Protein AF-A0A4V3WDD5-F1 (afdb_monomer_lite)

Sequence (142 aa):
MHPPQPAPMPMGQQPAPQPTSSQLWSEAQASVQSSVQGGLNQIASADTSTKKLIAGLLAIFLGSLGIHKFYLGMTKPGIVMLAVTLGGYLMFTLLWWLGIGFLFLFLPFAAGLLGLIEGILYLTKSDAEFDAKYVRGKQEWL

Foldseek 3Di:
DDDDDDDDDPDPDDPPDDDDPVVVVVVVVVVVVVVVVVVVVVVVLVVLLVLLLVLLVCLLPVVQQLVSLVSLVNVVLNVVSNCCSVVLVVVLVVCVVVVNSVVSPVVSVVSNVQSNVVSVVSNPDRSVCCCVCCNVVVPSGD

pLDDT: mean 85.45, std 8.74, range [55.97, 96.19]

Structure (mmCIF, N/CA/C/O backbone):
data_AF-A0A4V3WDD5-F1
#
_entry.id   AF-A0A4V3WDD5-F1
#
loop_
_atom_site.group_PDB
_atom_site.id
_atom_site.type_symbol
_atom_site.label_atom_id
_atom_site.label_alt_id
_atom_site.label_comp_id
_atom_site.label_asym_id
_atom_site.label_entity_id
_atom_site.label_seq_id
_atom_site.pdbx_PDB_ins_code
_atom_site.Cartn_x
_atom_site.Cartn_y
_atom_site.Cartn_z
_atom_site.occupancy
_atom_site.B_iso_or_equiv
_atom_site.auth_seq_id
_atom_site.auth_comp_id
_atom_site.auth_asym_id
_atom_site.auth_atom_id
_atom_site.pdbx_PDB_model_num
ATOM 1 N N . MET A 1 1 ? -57.990 43.175 58.456 1.00 58.16 1 MET A N 1
ATOM 2 C CA . MET A 1 1 ? -56.728 42.458 58.735 1.00 58.16 1 MET A CA 1
ATOM 3 C C . MET A 1 1 ? -56.806 41.137 57.983 1.00 58.16 1 MET A C 1
ATOM 5 O O . MET A 1 1 ? -57.618 40.304 58.356 1.00 58.16 1 MET A O 1
ATOM 9 N N . HIS A 1 2 ? -56.109 41.011 56.850 1.00 66.00 2 HIS A N 1
ATOM 10 C CA . HIS A 1 2 ? -56.116 39.781 56.045 1.00 66.00 2 HIS A CA 1
ATOM 11 C C . HIS A 1 2 ? -55.151 38.757 56.665 1.00 66.00 2 HIS A C 1
ATOM 13 O O . HIS A 1 2 ? -54.049 39.158 57.046 1.00 66.00 2 HIS A O 1
ATOM 19 N N . PRO A 1 3 ? -55.529 37.472 56.787 1.00 70.44 3 PRO A N 1
ATOM 20 C CA . PRO A 1 3 ? -54.613 36.446 57.267 1.00 70.44 3 PRO A CA 1
ATOM 21 C C . PRO A 1 3 ? -53.493 36.198 56.236 1.00 70.44 3 PRO A C 1
ATOM 23 O O . PRO A 1 3 ? -53.757 36.244 55.031 1.00 70.44 3 PRO A O 1
ATOM 26 N N . PRO A 1 4 ? -52.248 35.949 56.679 1.00 69.31 4 PRO A N 1
ATOM 27 C CA . PRO A 1 4 ? -51.132 35.655 55.786 1.00 69.31 4 PRO A CA 1
ATOM 28 C C . PRO A 1 4 ? -51.360 34.327 55.048 1.00 69.31 4 PRO A C 1
ATOM 30 O O . PRO A 1 4 ? -51.755 33.329 55.652 1.00 69.31 4 PRO A O 1
ATOM 33 N N . GLN A 1 5 ? -51.114 34.319 53.734 1.00 72.88 5 GLN A N 1
ATOM 34 C CA . GLN A 1 5 ? -51.154 33.105 52.916 1.00 72.88 5 GLN A CA 1
ATOM 35 C C . GLN A 1 5 ? -50.079 32.105 53.388 1.00 72.88 5 GLN A C 1
ATOM 37 O O . GLN A 1 5 ? -48.934 32.513 53.602 1.00 72.88 5 GLN A O 1
ATOM 42 N N . PRO A 1 6 ? -50.407 30.805 53.532 1.00 71.12 6 PRO A N 1
ATOM 43 C CA . PRO A 1 6 ? -49.417 29.787 53.859 1.00 71.12 6 PRO A CA 1
ATOM 44 C C . PRO A 1 6 ? -48.404 29.631 52.717 1.00 71.12 6 PRO A C 1
ATOM 46 O O . PRO A 1 6 ? -48.781 29.587 51.546 1.00 71.12 6 PRO A O 1
ATOM 49 N N . ALA A 1 7 ? -47.119 29.536 53.062 1.00 75.00 7 ALA A N 1
ATOM 50 C CA . ALA A 1 7 ? -46.046 29.322 52.097 1.00 75.00 7 ALA A CA 1
ATOM 51 C C . ALA A 1 7 ? -46.208 27.969 51.363 1.00 75.00 7 ALA A C 1
ATOM 53 O O . ALA A 1 7 ? -46.590 26.980 51.998 1.00 75.00 7 ALA A O 1
ATOM 54 N N . PRO A 1 8 ? -45.892 27.885 50.055 1.00 68.31 8 PRO A N 1
ATOM 55 C CA . PRO A 1 8 ? -45.884 26.615 49.341 1.00 68.31 8 PRO A CA 1
ATOM 56 C C . PRO A 1 8 ? -44.811 25.697 49.937 1.00 68.31 8 PRO A C 1
ATOM 58 O O . PRO A 1 8 ? -43.633 26.054 49.987 1.00 68.31 8 PRO A O 1
ATOM 61 N N . MET A 1 9 ? -45.220 24.519 50.411 1.00 70.69 9 MET A N 1
ATOM 62 C CA . MET A 1 9 ? -44.289 23.528 50.950 1.00 70.69 9 MET A CA 1
ATOM 63 C C . MET A 1 9 ? -43.398 22.972 49.826 1.00 70.69 9 MET A C 1
ATOM 65 O O . MET A 1 9 ? -43.902 22.723 48.727 1.00 70.69 9 MET A O 1
ATOM 69 N N . PRO A 1 10 ? -42.095 22.745 50.071 1.00 68.50 10 PRO A N 1
ATOM 70 C CA . PRO A 1 10 ? -41.220 22.120 49.090 1.00 68.50 10 PRO A CA 1
ATOM 71 C C . PRO A 1 10 ? -41.707 20.692 48.823 1.00 68.50 10 PRO A C 1
ATOM 73 O O . PRO A 1 10 ? -41.699 19.841 49.712 1.00 68.50 10 PRO A O 1
ATOM 76 N N . MET A 1 11 ? -42.160 20.442 47.594 1.00 67.81 11 MET A N 1
ATOM 77 C CA . MET A 1 11 ? -42.490 19.102 47.109 1.00 67.81 11 MET A CA 1
ATOM 78 C C . MET A 1 11 ? -41.242 18.224 47.246 1.00 67.81 11 MET A C 1
ATOM 80 O O . MET A 1 11 ? -40.236 18.465 46.578 1.00 67.81 11 MET A O 1
ATOM 84 N N . GLY A 1 12 ? -41.290 17.235 48.140 1.00 67.50 12 GLY A N 1
ATOM 85 C CA . GLY A 1 12 ? -40.225 16.247 48.279 1.00 67.50 12 GLY A CA 1
ATOM 86 C C . GLY A 1 12 ? -39.983 15.555 46.939 1.00 67.50 12 GLY A C 1
ATOM 87 O O . GLY A 1 12 ? -40.934 15.164 46.264 1.00 67.50 12 GLY A O 1
ATOM 88 N N . GLN A 1 13 ? -38.719 15.435 46.532 1.00 62.34 13 GLN A N 1
ATOM 89 C CA . GLN A 1 13 ? -38.345 14.697 45.327 1.00 62.34 13 GLN A CA 1
ATOM 90 C C . GLN A 1 13 ? -38.838 13.254 45.458 1.00 62.34 13 GLN A C 1
ATOM 92 O O . GLN A 1 13 ? -38.356 12.487 46.291 1.00 62.34 13 GLN A O 1
ATOM 97 N N . GLN A 1 14 ? -39.838 12.904 44.656 1.00 55.97 14 GLN A N 1
ATOM 98 C CA . GLN A 1 14 ? -40.386 11.559 44.597 1.00 55.97 14 GLN A CA 1
ATOM 99 C C . GLN A 1 14 ? -39.293 10.618 44.053 1.00 55.97 14 GLN A C 1
ATOM 101 O O . GLN A 1 14 ? -38.715 10.932 43.008 1.00 55.97 14 GLN A O 1
ATOM 106 N N . PRO A 1 15 ? -38.963 9.499 44.728 1.00 63.81 15 PRO A N 1
ATOM 107 C CA . PRO A 1 15 ? -37.957 8.566 44.231 1.00 63.81 15 PRO A CA 1
ATOM 108 C C . PRO A 1 15 ? -38.381 8.049 42.856 1.00 63.81 15 PRO A C 1
ATOM 110 O O . PRO A 1 15 ? -39.534 7.650 42.677 1.00 63.81 15 PRO A O 1
ATOM 113 N N . ALA A 1 16 ? -37.472 8.080 41.881 1.00 71.00 16 ALA A N 1
ATOM 114 C CA . ALA A 1 16 ? -37.766 7.594 40.540 1.00 71.00 16 ALA A CA 1
ATOM 115 C C . ALA A 1 16 ? -38.245 6.125 40.594 1.00 71.00 16 ALA A C 1
ATOM 117 O O . ALA A 1 16 ? -37.671 5.330 41.347 1.00 71.00 16 ALA A O 1
ATOM 118 N N . PRO A 1 17 ? -39.290 5.746 39.832 1.00 73.31 17 PRO A N 1
ATOM 119 C CA . PRO A 1 17 ? -39.767 4.368 39.791 1.00 73.31 17 PRO A CA 1
ATOM 120 C C . PRO A 1 17 ? -38.644 3.432 39.326 1.00 73.31 17 PRO A C 1
ATOM 122 O O . PRO A 1 17 ? -37.941 3.729 38.360 1.00 73.31 17 PRO A O 1
ATOM 125 N N . GLN A 1 18 ? -38.461 2.311 40.030 1.00 74.31 18 GLN A N 1
ATOM 126 C CA . GLN A 1 18 ? -37.401 1.358 39.705 1.00 74.31 18 GLN A CA 1
ATOM 127 C C . GLN A 1 18 ? -37.675 0.661 38.361 1.00 74.31 18 GLN A C 1
ATOM 129 O O . GLN A 1 18 ? -38.828 0.316 38.081 1.00 74.31 18 GLN A O 1
ATOM 134 N N . PRO A 1 19 ? -36.638 0.441 37.531 1.00 77.38 19 PRO A N 1
ATOM 135 C CA . PRO A 1 19 ? -36.788 -0.212 36.236 1.00 77.38 19 PRO A CA 1
ATOM 136 C C . PRO A 1 19 ? -37.283 -1.650 36.405 1.00 77.38 19 PRO A C 1
ATOM 138 O O . PRO A 1 19 ? -36.883 -2.373 37.318 1.00 77.38 19 PRO A O 1
ATOM 141 N N . THR A 1 20 ? -38.165 -2.076 35.505 1.00 87.38 20 THR A N 1
ATOM 142 C CA . THR A 1 20 ? -38.670 -3.454 35.491 1.00 87.38 20 THR A CA 1
ATOM 143 C C . THR A 1 20 ? -37.582 -4.426 35.029 1.00 87.38 20 THR A C 1
ATOM 145 O O . THR A 1 20 ? -36.660 -4.050 34.302 1.00 87.38 20 THR A O 1
ATOM 148 N N . SER A 1 21 ? -37.710 -5.710 35.378 1.00 83.50 21 SER A N 1
ATOM 149 C CA . SER A 1 21 ? -36.770 -6.753 34.938 1.00 83.50 21 SER A CA 1
ATOM 150 C C . SER A 1 21 ? -36.586 -6.777 33.415 1.00 83.50 21 SER A C 1
ATOM 152 O O . SER A 1 21 ? -35.468 -6.923 32.936 1.00 83.50 21 SER A O 1
ATOM 154 N N . SER A 1 22 ? -37.657 -6.560 32.646 1.00 84.94 22 SER A N 1
ATOM 155 C CA . SER A 1 22 ? -37.605 -6.498 31.177 1.00 84.94 22 SER A CA 1
ATOM 156 C C . SER A 1 22 ? -36.703 -5.377 30.638 1.00 84.94 22 SER A C 1
ATOM 158 O O . SER A 1 22 ? -35.986 -5.572 29.656 1.00 84.94 22 SER A O 1
ATOM 160 N N . GLN A 1 23 ? -36.686 -4.222 31.307 1.00 86.31 23 GLN A N 1
ATOM 161 C CA . GLN A 1 23 ? -35.853 -3.078 30.933 1.00 86.31 23 GLN A CA 1
ATOM 162 C C . GLN A 1 23 ? -34.387 -3.338 31.284 1.00 86.31 23 GLN A C 1
ATOM 164 O O . GLN A 1 23 ? -33.522 -3.137 30.435 1.00 86.31 23 GLN A O 1
ATOM 169 N N . LEU A 1 24 ? -34.129 -3.919 32.463 1.00 86.69 24 LEU A N 1
ATOM 170 C CA . LEU A 1 24 ? -32.785 -4.330 32.883 1.00 86.69 24 LEU A CA 1
ATOM 171 C C . LEU A 1 24 ? -32.150 -5.319 31.895 1.00 86.69 24 LEU A C 1
ATOM 173 O O . LEU A 1 24 ? -30.988 -5.165 31.525 1.00 86.69 24 LEU A O 1
ATOM 177 N N . TRP A 1 25 ? -32.914 -6.310 31.420 1.00 85.19 25 TRP A N 1
ATOM 178 C CA . TRP A 1 25 ? -32.423 -7.262 30.418 1.00 85.19 25 TRP A CA 1
ATOM 179 C C . TRP A 1 25 ? -32.148 -6.605 29.060 1.00 85.19 25 TRP A C 1
ATOM 181 O O . TRP A 1 25 ? -31.184 -6.975 28.390 1.00 85.19 25 TRP A O 1
ATOM 191 N N . SER A 1 26 ? -32.949 -5.613 28.669 1.00 88.44 26 SER A N 1
ATOM 192 C CA . SER A 1 26 ? -32.779 -4.888 27.403 1.00 88.44 26 SER A CA 1
ATOM 193 C C . SER A 1 26 ? -31.527 -3.999 27.415 1.00 88.44 26 SER A C 1
ATOM 195 O O . SER A 1 26 ? -30.742 -4.019 26.467 1.00 88.44 26 SER A O 1
ATOM 197 N N . GLU A 1 27 ? -31.280 -3.271 28.507 1.00 87.69 27 GLU A N 1
ATOM 198 C CA . GLU A 1 27 ? -30.056 -2.474 28.690 1.00 87.69 27 GLU A CA 1
ATOM 199 C C . GLU A 1 27 ? -28.803 -3.350 28.819 1.00 87.69 27 GLU A C 1
ATOM 201 O O . GLU A 1 27 ? -27.752 -3.028 28.253 1.00 87.69 27 GLU A O 1
ATOM 206 N N . ALA A 1 28 ? -28.908 -4.496 29.500 1.00 88.75 28 ALA A N 1
ATOM 207 C CA . ALA A 1 28 ? -27.820 -5.465 29.572 1.00 88.75 28 ALA A CA 1
ATOM 208 C C . ALA A 1 28 ? -27.434 -5.974 28.170 1.00 88.75 28 ALA A C 1
ATOM 210 O O . ALA A 1 28 ? -26.255 -5.981 27.822 1.00 88.75 28 ALA A O 1
ATOM 211 N N . GLN A 1 29 ? -28.406 -6.321 27.322 1.00 88.38 29 GLN A N 1
ATOM 212 C CA . GLN A 1 29 ? -28.135 -6.743 25.942 1.00 88.38 29 GLN A CA 1
ATOM 213 C C . GLN A 1 29 ? -27.529 -5.613 25.095 1.00 88.38 29 GLN A C 1
ATOM 215 O O . GLN A 1 29 ? -26.542 -5.833 24.391 1.00 88.38 29 GLN A O 1
ATOM 220 N N . ALA A 1 30 ? -28.062 -4.392 25.201 1.00 89.62 30 ALA A N 1
ATOM 221 C CA . ALA A 1 30 ? -27.562 -3.238 24.455 1.00 89.62 30 ALA A CA 1
ATOM 222 C C . ALA A 1 30 ? -26.112 -2.869 24.827 1.00 89.62 30 ALA A C 1
ATOM 224 O O . ALA A 1 30 ? -25.292 -2.575 23.950 1.00 89.62 30 ALA A O 1
ATOM 225 N N . SER A 1 31 ? -25.766 -2.921 26.117 1.00 89.31 31 SER A N 1
ATOM 226 C CA . SER A 1 31 ? -24.405 -2.636 26.596 1.00 89.31 31 SER A CA 1
ATOM 227 C C . SER A 1 31 ? -23.391 -3.699 26.148 1.00 89.31 31 SER A C 1
ATOM 229 O O . SER A 1 31 ? -22.282 -3.365 25.714 1.00 89.31 31 SER A O 1
ATOM 231 N N . VAL A 1 32 ? -23.784 -4.977 26.143 1.00 89.56 32 VAL A N 1
ATOM 232 C CA . VAL A 1 32 ? -22.961 -6.071 25.606 1.00 89.56 32 VAL A CA 1
ATOM 233 C C . VAL A 1 32 ? -22.740 -5.895 24.105 1.00 89.56 32 VAL A C 1
ATOM 235 O O . VAL A 1 32 ? -21.605 -5.941 23.639 1.00 89.56 32 VAL A O 1
ATOM 238 N N . GLN A 1 33 ? -23.790 -5.615 23.336 1.00 87.88 33 GLN A N 1
ATOM 239 C CA . GLN A 1 33 ? -23.659 -5.444 21.890 1.00 87.88 33 GLN A CA 1
ATOM 240 C C . GLN A 1 33 ? -22.760 -4.254 21.522 1.00 87.88 33 GLN A C 1
ATOM 242 O O . GLN A 1 33 ? -21.947 -4.352 20.604 1.00 87.88 33 GLN A O 1
ATOM 247 N N . SER A 1 34 ? -22.837 -3.163 22.287 1.00 87.12 34 SER A N 1
ATOM 248 C CA . SER A 1 34 ? -21.991 -1.979 22.100 1.00 87.12 34 SER A CA 1
ATOM 249 C C . SER A 1 34 ? -20.512 -2.264 22.384 1.00 87.12 34 SER A C 1
ATOM 251 O O . SER A 1 34 ? -19.643 -1.839 21.623 1.00 87.12 34 SER A O 1
ATOM 253 N N . SER A 1 35 ? -20.212 -3.015 23.450 1.00 88.44 35 SER A N 1
ATOM 254 C CA . SER A 1 35 ? -18.832 -3.379 23.809 1.00 88.44 35 SER A CA 1
ATOM 255 C C . SER A 1 35 ? -18.213 -4.377 22.826 1.00 88.44 35 SER A C 1
ATOM 257 O O . SER A 1 35 ? -17.059 -4.206 22.431 1.00 88.44 35 SER A O 1
ATOM 259 N N . VAL A 1 36 ? -18.989 -5.354 22.344 1.00 90.50 36 VAL A N 1
ATOM 260 C CA . VAL A 1 36 ? -18.554 -6.285 21.290 1.00 90.50 36 VAL A CA 1
ATOM 261 C C . VAL A 1 36 ? -18.289 -5.543 19.981 1.00 90.50 36 VAL A C 1
ATOM 263 O O . VAL A 1 36 ? -17.220 -5.701 19.393 1.00 90.50 36 VAL A O 1
ATOM 266 N N . GLN A 1 37 ? -19.220 -4.692 19.539 1.00 88.50 37 GLN A N 1
ATOM 267 C CA . GLN A 1 37 ? -19.052 -3.916 18.309 1.00 88.50 37 GLN A CA 1
ATOM 268 C C . GLN A 1 37 ? -17.845 -2.971 18.396 1.00 88.50 37 GLN A C 1
ATOM 270 O O . GLN A 1 37 ? -17.084 -2.8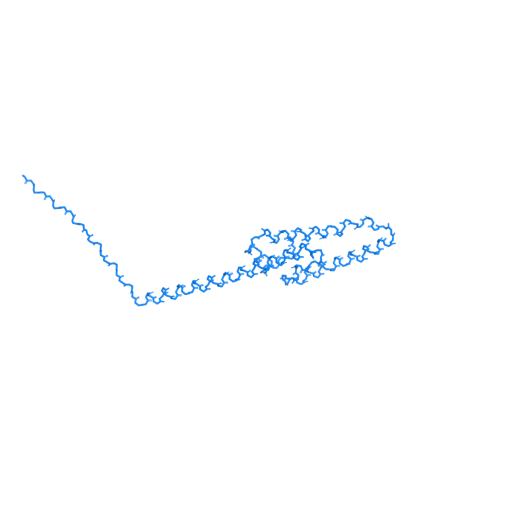52 17.436 1.00 88.50 37 GLN A O 1
ATOM 275 N N . GLY A 1 38 ? -17.639 -2.329 19.551 1.00 89.00 38 GLY A N 1
ATOM 276 C CA . GLY A 1 38 ? -16.468 -1.494 19.813 1.00 89.00 38 GLY A CA 1
ATOM 277 C C . GLY A 1 38 ? -15.158 -2.280 19.726 1.00 89.00 38 GLY A C 1
ATOM 278 O O . GLY A 1 38 ? -14.222 -1.832 19.063 1.00 89.00 38 GLY A O 1
ATOM 279 N N . GLY A 1 39 ? -15.113 -3.479 20.315 1.00 89.50 39 GLY A N 1
ATOM 280 C CA . GLY A 1 39 ? -13.960 -4.377 20.227 1.00 89.50 39 GLY A CA 1
ATOM 281 C C . GLY A 1 39 ? -13.648 -4.800 18.789 1.00 89.50 39 GLY A C 1
ATOM 282 O O . GLY A 1 39 ? -12.507 -4.685 18.345 1.00 89.50 39 GLY A O 1
ATOM 283 N N . LEU A 1 40 ? -14.663 -5.209 18.020 1.00 88.56 40 LEU A N 1
ATOM 284 C CA . LEU A 1 40 ? -14.497 -5.585 16.610 1.00 88.56 40 LEU A CA 1
ATOM 285 C C . LEU A 1 40 ? -14.013 -4.412 15.749 1.00 88.56 40 LEU A C 1
ATOM 287 O O . LEU A 1 40 ? -13.108 -4.585 14.933 1.00 88.56 40 LEU A O 1
ATOM 291 N N . ASN A 1 41 ? -14.563 -3.213 15.957 1.00 87.88 41 ASN A N 1
ATOM 292 C CA . ASN A 1 41 ? -14.117 -2.015 15.248 1.00 87.88 41 ASN A CA 1
ATOM 293 C C . ASN A 1 41 ? -12.661 -1.665 15.579 1.00 87.88 41 ASN A C 1
ATOM 295 O O . ASN A 1 41 ? -11.926 -1.235 14.692 1.00 87.88 41 ASN A O 1
ATOM 299 N N . GLN A 1 42 ? -12.223 -1.862 16.824 1.00 85.75 42 GLN A N 1
ATOM 300 C CA . GLN A 1 42 ? -10.843 -1.602 17.232 1.00 85.75 42 GLN A CA 1
ATOM 301 C C . GLN A 1 42 ? -9.865 -2.590 16.581 1.00 85.75 42 GLN A C 1
ATOM 303 O O . GLN A 1 42 ? -8.819 -2.172 16.089 1.00 85.75 42 GLN A O 1
ATOM 308 N N . ILE A 1 43 ? -10.238 -3.872 16.492 1.00 88.19 43 ILE A N 1
ATOM 309 C CA . ILE A 1 43 ? -9.452 -4.901 15.793 1.00 88.19 43 ILE A CA 1
ATOM 310 C C . ILE A 1 43 ? -9.374 -4.593 14.292 1.00 88.19 43 ILE A C 1
ATOM 312 O O . ILE A 1 43 ? -8.288 -4.605 13.717 1.00 88.19 43 ILE A O 1
ATOM 316 N N . ALA A 1 44 ? -10.504 -4.267 13.658 1.00 86.62 44 ALA A N 1
ATOM 317 C CA . ALA A 1 44 ? -10.547 -3.926 12.236 1.00 86.62 44 ALA A CA 1
ATOM 318 C C . ALA A 1 44 ? -9.737 -2.657 11.916 1.00 86.62 44 ALA A C 1
ATOM 320 O O . ALA A 1 44 ? -9.045 -2.593 10.897 1.00 86.62 44 ALA A O 1
ATOM 321 N N . SER A 1 45 ? -9.785 -1.662 12.807 1.00 86.31 45 SER A N 1
ATOM 322 C CA . SER A 1 45 ? -8.982 -0.442 12.686 1.00 86.31 45 SER A CA 1
ATOM 323 C C . SER A 1 45 ? -7.494 -0.758 12.803 1.00 86.31 45 SER A C 1
ATOM 325 O O . SER A 1 45 ? -6.732 -0.344 11.940 1.00 86.31 45 SER A O 1
ATOM 327 N N . ALA A 1 46 ? -7.087 -1.555 13.798 1.00 89.81 46 ALA A N 1
ATOM 328 C CA . ALA A 1 46 ? -5.694 -1.958 13.976 1.00 89.81 46 ALA A CA 1
ATOM 329 C C . ALA A 1 46 ? -5.150 -2.735 12.764 1.00 89.81 46 ALA A C 1
ATOM 331 O O . ALA A 1 46 ? -4.067 -2.422 12.273 1.00 89.81 46 ALA A O 1
ATOM 332 N N . ASP A 1 47 ? -5.918 -3.690 12.231 1.00 91.69 47 ASP A N 1
ATOM 333 C CA . ASP A 1 47 ? -5.536 -4.455 11.036 1.00 91.69 47 ASP A CA 1
ATOM 334 C C . ASP A 1 47 ? -5.374 -3.539 9.807 1.00 91.69 47 ASP A C 1
ATOM 336 O O . ASP A 1 47 ? -4.426 -3.662 9.028 1.00 91.69 47 ASP A O 1
ATOM 340 N N . THR A 1 48 ? -6.250 -2.540 9.674 1.00 92.19 48 THR A N 1
ATOM 341 C CA . THR A 1 48 ? -6.145 -1.507 8.636 1.00 92.19 48 THR A CA 1
ATOM 342 C C . THR A 1 48 ? -4.883 -0.664 8.799 1.00 92.19 48 THR A C 1
ATOM 344 O O . THR A 1 48 ? -4.146 -0.485 7.828 1.00 92.19 48 THR A O 1
ATOM 347 N N . SER A 1 49 ? -4.598 -0.170 10.008 1.00 92.62 49 SER A N 1
ATOM 348 C CA . SER A 1 49 ? -3.401 0.628 10.294 1.00 92.62 49 SER A CA 1
ATOM 349 C C . SER A 1 49 ? -2.130 -0.161 9.967 1.00 92.62 49 SER A C 1
ATOM 351 O O . SER A 1 49 ? -1.232 0.355 9.300 1.00 92.62 49 SER A O 1
ATOM 353 N N . THR A 1 50 ? -2.065 -1.439 10.362 1.00 95.00 50 THR A N 1
ATOM 354 C CA . THR A 1 50 ? -0.938 -2.329 10.049 1.00 95.00 50 THR A CA 1
ATOM 355 C C . THR A 1 50 ? -0.794 -2.541 8.543 1.00 95.00 50 THR A C 1
ATOM 357 O O . THR A 1 50 ? 0.306 -2.392 8.007 1.00 95.00 50 THR A O 1
ATOM 360 N N . LYS A 1 51 ? -1.891 -2.817 7.825 1.00 94.06 51 LYS A N 1
ATOM 361 C CA . LYS A 1 51 ? -1.864 -2.951 6.359 1.00 94.06 51 LYS A CA 1
ATOM 362 C C . LYS A 1 51 ? -1.411 -1.668 5.670 1.00 94.06 51 LYS A C 1
ATOM 364 O O . LYS A 1 51 ? -0.617 -1.749 4.737 1.00 94.06 51 LYS A O 1
ATOM 369 N N . LYS A 1 52 ? -1.858 -0.501 6.139 1.00 95.06 52 LYS A N 1
ATOM 370 C CA . LYS A 1 52 ? -1.451 0.808 5.615 1.00 95.06 52 LYS A CA 1
ATOM 371 C C . LYS A 1 52 ? 0.042 1.050 5.790 1.00 95.06 52 LYS A C 1
ATOM 373 O O . LYS A 1 52 ? 0.711 1.449 4.840 1.00 95.06 52 LYS A O 1
ATOM 378 N N . LEU A 1 53 ? 0.567 0.774 6.983 1.00 95.81 53 LEU A N 1
ATOM 379 C CA . LEU A 1 53 ? 1.991 0.917 7.281 1.00 95.81 53 LEU A CA 1
ATOM 380 C C . LEU A 1 53 ? 2.841 0.009 6.391 1.00 95.81 53 LEU A C 1
ATOM 382 O O . LEU A 1 53 ? 3.783 0.485 5.762 1.00 95.81 53 LEU A O 1
ATOM 386 N N . ILE A 1 54 ? 2.483 -1.274 6.287 1.00 96.19 54 ILE A N 1
ATOM 387 C CA . ILE A 1 54 ? 3.213 -2.234 5.451 1.00 96.19 54 ILE A CA 1
ATOM 388 C C . ILE A 1 54 ? 3.135 -1.818 3.980 1.00 96.19 54 ILE A C 1
ATOM 390 O O . ILE A 1 54 ? 4.166 -1.746 3.318 1.00 96.19 54 ILE A O 1
ATOM 394 N N . ALA A 1 55 ? 1.949 -1.468 3.474 1.00 94.81 55 ALA A N 1
ATOM 395 C CA . ALA A 1 55 ? 1.784 -1.015 2.096 1.00 94.81 55 ALA A CA 1
ATOM 396 C C . ALA A 1 55 ? 2.606 0.251 1.798 1.00 94.81 55 ALA A C 1
ATOM 398 O O . ALA A 1 55 ? 3.249 0.324 0.753 1.00 94.81 55 ALA A O 1
ATOM 399 N N . GLY A 1 56 ? 2.621 1.224 2.713 1.00 94.88 56 GLY A N 1
ATOM 400 C CA . GLY A 1 56 ? 3.404 2.452 2.579 1.00 94.88 56 GLY A CA 1
ATOM 401 C C . GLY A 1 56 ? 4.912 2.199 2.584 1.00 94.88 56 GLY A C 1
ATOM 402 O O . GLY A 1 56 ? 5.624 2.717 1.727 1.00 94.88 56 GLY A O 1
ATOM 403 N N . LEU A 1 57 ? 5.406 1.347 3.487 1.00 95.56 57 LEU A N 1
ATOM 404 C CA . LEU A 1 57 ? 6.821 0.967 3.531 1.00 95.56 57 LEU A CA 1
ATOM 405 C C . LEU A 1 57 ? 7.240 0.183 2.280 1.00 95.56 57 LEU A C 1
ATOM 407 O O . LEU A 1 57 ? 8.272 0.490 1.684 1.00 95.56 57 LEU A O 1
ATOM 411 N N . LEU A 1 58 ? 6.427 -0.780 1.835 1.00 94.56 58 LEU A N 1
ATOM 412 C CA . LEU A 1 58 ? 6.666 -1.511 0.587 1.00 94.56 58 LEU A CA 1
ATOM 413 C C . LEU A 1 58 ? 6.718 -0.566 -0.615 1.00 94.56 58 LEU A C 1
ATOM 415 O O . LEU A 1 58 ? 7.551 -0.760 -1.491 1.00 94.56 58 LEU A O 1
ATOM 419 N N . ALA A 1 59 ? 5.868 0.459 -0.649 1.00 93.25 59 ALA A N 1
ATOM 420 C CA . ALA A 1 59 ? 5.867 1.444 -1.723 1.00 93.25 59 ALA A CA 1
ATOM 421 C C . ALA A 1 59 ? 7.122 2.341 -1.694 1.00 93.25 59 ALA A C 1
ATOM 423 O O . ALA A 1 59 ? 7.665 2.672 -2.741 1.00 93.25 59 ALA A O 1
ATOM 424 N N . ILE A 1 60 ? 7.655 2.683 -0.518 1.00 93.50 60 ILE A N 1
ATOM 425 C CA . ILE A 1 60 ? 8.896 3.471 -0.422 1.00 93.50 60 ILE A CA 1
ATOM 426 C C . ILE A 1 60 ? 10.109 2.660 -0.891 1.00 93.50 60 ILE A C 1
ATOM 428 O O . ILE A 1 60 ? 10.904 3.146 -1.692 1.00 93.50 60 ILE A O 1
ATOM 432 N N . PHE A 1 61 ? 10.267 1.431 -0.397 1.00 91.69 61 PHE A N 1
ATOM 433 C CA . PHE A 1 61 ? 11.467 0.640 -0.679 1.00 91.69 61 PHE A CA 1
ATOM 434 C C . PHE A 1 61 ? 11.389 -0.105 -2.016 1.00 91.69 61 PHE A C 1
ATOM 436 O O . PHE A 1 61 ? 12.385 -0.207 -2.729 1.00 91.69 61 PHE A O 1
ATOM 443 N N . LEU A 1 62 ? 10.219 -0.654 -2.346 1.00 90.62 62 LEU A N 1
ATOM 444 C CA . LEU A 1 62 ? 9.978 -1.550 -3.483 1.00 90.62 62 LEU A CA 1
ATOM 445 C C . LEU A 1 62 ? 8.843 -1.021 -4.391 1.00 90.62 62 LEU A C 1
ATOM 447 O O . LEU A 1 62 ? 8.249 -1.782 -5.160 1.00 90.62 62 LEU A O 1
ATOM 451 N N . GLY A 1 63 ? 8.528 0.279 -4.338 1.00 85.81 63 GLY A N 1
ATOM 452 C CA . GLY A 1 63 ? 7.431 0.862 -5.119 1.00 85.81 63 GLY A CA 1
ATOM 453 C C . GLY A 1 63 ? 7.667 0.859 -6.619 1.00 85.81 63 GLY A C 1
ATOM 454 O O . GLY A 1 63 ? 6.721 0.647 -7.371 1.00 85.81 63 GLY A O 1
ATOM 455 N N . SER A 1 64 ? 8.920 0.991 -7.063 1.00 84.56 64 SER A N 1
ATOM 456 C CA . SER A 1 64 ? 9.263 0.848 -8.483 1.00 84.56 64 SER A CA 1
ATOM 457 C C . SER A 1 64 ? 8.913 -0.541 -9.021 1.00 84.56 64 SER A C 1
ATOM 459 O O . SER A 1 64 ? 8.624 -0.674 -10.201 1.00 84.56 64 SER A O 1
ATOM 461 N N . LEU A 1 65 ? 8.872 -1.573 -8.173 1.00 89.19 65 LEU A N 1
ATOM 462 C CA . LEU A 1 65 ? 8.465 -2.928 -8.557 1.00 89.19 65 LEU A CA 1
ATOM 463 C C . LEU A 1 65 ? 6.940 -3.135 -8.511 1.00 89.19 65 LEU A C 1
ATOM 465 O O . LEU A 1 65 ? 6.451 -4.133 -9.037 1.00 89.19 65 LEU A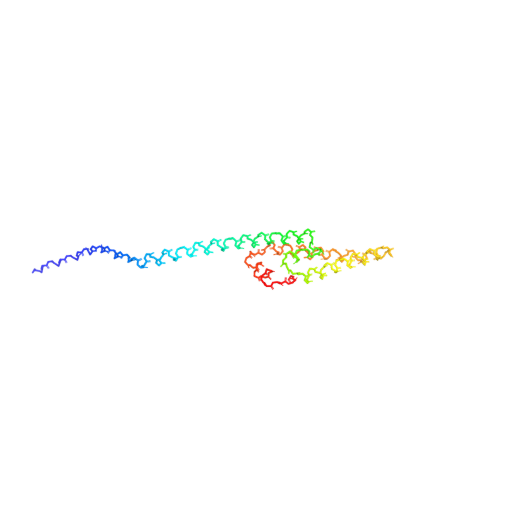 O 1
ATOM 469 N N . GLY A 1 66 ? 6.185 -2.238 -7.866 1.00 87.81 66 GLY A N 1
ATOM 470 C CA . GLY A 1 66 ? 4.733 -2.362 -7.692 1.00 87.81 66 GLY A CA 1
ATOM 471 C C . GLY A 1 66 ? 4.290 -3.361 -6.614 1.00 87.81 66 GLY A C 1
ATOM 472 O O . GLY A 1 66 ? 3.124 -3.760 -6.582 1.00 87.81 66 GLY A O 1
ATOM 473 N N . ILE A 1 67 ? 5.189 -3.793 -5.719 1.00 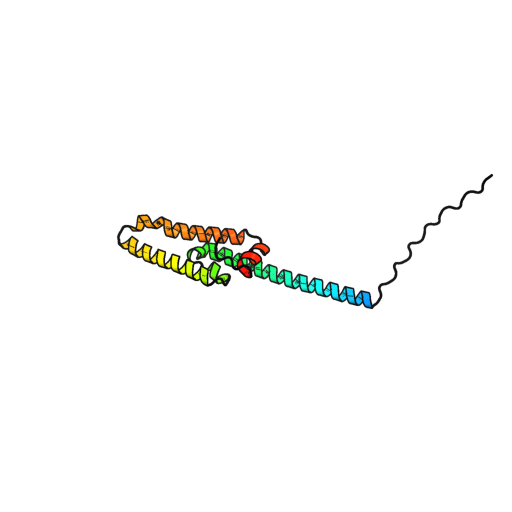91.81 67 ILE A N 1
ATOM 474 C CA . ILE A 1 67 ? 4.923 -4.873 -4.744 1.00 91.81 67 ILE A CA 1
ATOM 475 C C . ILE A 1 67 ? 3.856 -4.487 -3.709 1.00 91.81 67 ILE A C 1
ATOM 477 O O . ILE A 1 67 ? 3.051 -5.322 -3.291 1.00 91.81 67 ILE A O 1
ATOM 481 N N . HIS A 1 68 ? 3.764 -3.204 -3.362 1.00 92.88 68 HIS A N 1
ATOM 482 C CA . HIS A 1 68 ? 2.714 -2.669 -2.491 1.00 92.88 68 HIS A CA 1
ATOM 483 C C . HIS A 1 68 ? 1.297 -2.884 -3.044 1.00 92.88 68 HIS A C 1
ATOM 485 O O . HIS A 1 68 ? 0.367 -3.064 -2.261 1.00 92.88 68 HIS A O 1
ATOM 491 N N . LYS A 1 69 ? 1.106 -2.938 -4.371 1.00 90.81 69 LYS A N 1
ATOM 492 C CA . LYS A 1 69 ? -0.204 -3.225 -4.991 1.00 90.81 69 LYS A CA 1
ATOM 493 C C . LYS A 1 69 ? -0.614 -4.686 -4.820 1.00 90.81 69 LYS A C 1
ATOM 495 O O . LYS A 1 69 ? -1.784 -4.972 -4.562 1.00 90.81 69 LYS A O 1
ATOM 500 N N . PHE A 1 70 ? 0.345 -5.606 -4.904 1.00 92.88 70 PHE A N 1
ATOM 501 C CA . PHE A 1 70 ? 0.101 -7.023 -4.637 1.00 92.88 70 PHE A CA 1
ATOM 502 C C . PHE A 1 70 ? -0.269 -7.266 -3.176 1.00 92.88 70 PHE A C 1
ATOM 504 O O . PHE A 1 70 ? -1.173 -8.054 -2.908 1.00 92.88 70 PHE A O 1
ATOM 511 N N . TYR A 1 71 ? 0.366 -6.541 -2.250 1.00 92.38 71 TYR A N 1
ATOM 512 C CA . TYR A 1 71 ? 0.038 -6.614 -0.826 1.00 92.38 71 TYR A CA 1
ATOM 513 C C . TYR A 1 71 ? -1.425 -6.237 -0.538 1.00 92.38 71 TYR A C 1
ATOM 515 O O . TYR A 1 71 ? -2.075 -6.840 0.310 1.00 92.38 71 TYR A O 1
ATOM 523 N N . LEU A 1 72 ? -1.983 -5.297 -1.304 1.00 91.19 72 LEU A N 1
ATOM 524 C CA . LEU A 1 72 ? -3.389 -4.887 -1.207 1.00 91.19 72 LEU A CA 1
ATOM 525 C C . LEU A 1 72 ? -4.359 -5.819 -1.956 1.00 91.19 72 LEU A C 1
ATOM 5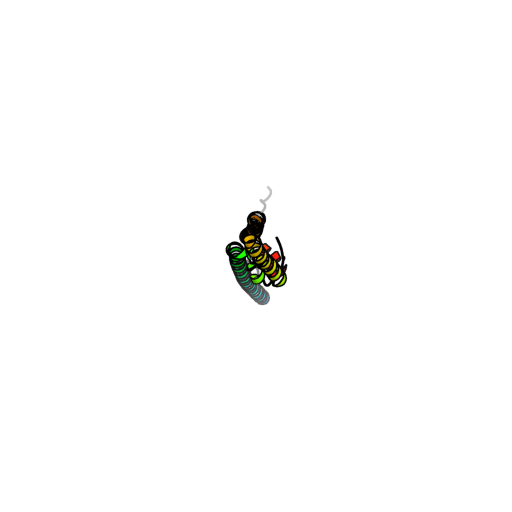27 O O . LEU A 1 72 ? -5.555 -5.545 -2.027 1.00 91.19 72 LEU A O 1
ATOM 531 N N . GLY A 1 73 ? -3.868 -6.918 -2.538 1.00 89.44 73 GLY A N 1
ATOM 532 C CA . GLY A 1 73 ? -4.677 -7.859 -3.316 1.00 89.44 73 GLY A CA 1
ATOM 533 C C . GLY A 1 73 ? -5.055 -7.352 -4.712 1.00 89.44 73 GLY A C 1
ATOM 534 O O . GLY A 1 73 ? -5.941 -7.916 -5.358 1.00 89.44 73 GLY A O 1
ATOM 535 N N . MET A 1 74 ? -4.400 -6.293 -5.199 1.00 89.31 74 MET A N 1
ATOM 536 C CA . MET A 1 74 ? -4.604 -5.739 -6.538 1.00 89.31 74 MET A CA 1
ATOM 537 C C . MET A 1 74 ? -3.586 -6.327 -7.524 1.00 89.31 74 MET A C 1
ATOM 539 O O . MET A 1 74 ? -2.625 -5.681 -7.938 1.00 89.31 74 MET A O 1
ATOM 543 N N . THR A 1 75 ? -3.805 -7.582 -7.915 1.00 90.25 75 THR A N 1
ATOM 544 C CA . THR A 1 75 ? -2.861 -8.343 -8.752 1.00 90.25 75 THR A CA 1
ATOM 545 C C . THR A 1 75 ? -2.693 -7.756 -10.155 1.00 90.25 75 THR A C 1
ATOM 547 O O . THR A 1 75 ? -1.583 -7.730 -10.673 1.00 90.25 75 THR A O 1
ATOM 550 N N . LYS A 1 76 ? -3.771 -7.252 -10.772 1.00 90.56 76 LYS A N 1
ATOM 551 C CA . LYS A 1 76 ? -3.725 -6.672 -12.127 1.00 90.56 76 LYS A CA 1
ATOM 552 C C . LYS A 1 76 ? -2.782 -5.460 -12.220 1.00 90.56 76 LYS A C 1
ATOM 554 O O . LYS A 1 76 ? -1.822 -5.548 -12.984 1.00 90.56 76 LYS A O 1
ATOM 559 N N . PRO A 1 77 ? -2.975 -4.370 -11.449 1.00 89.19 77 PRO A N 1
ATOM 560 C CA . PRO A 1 77 ? -2.071 -3.222 -11.516 1.00 89.19 77 PRO A CA 1
ATOM 561 C C . PRO A 1 77 ? -0.658 -3.561 -11.030 1.00 89.19 77 PRO A C 1
ATOM 563 O O . PRO A 1 77 ? 0.307 -3.035 -11.579 1.00 89.19 77 PRO A O 1
ATOM 566 N N . GLY A 1 78 ? -0.515 -4.486 -10.071 1.00 88.81 78 GLY A N 1
ATOM 567 C CA . GLY A 1 78 ? 0.794 -4.993 -9.659 1.00 88.81 78 GLY A CA 1
ATOM 568 C C . GLY A 1 78 ? 1.569 -5.628 -10.819 1.00 88.81 78 GLY A C 1
ATOM 569 O O . GLY A 1 78 ? 2.735 -5.301 -11.030 1.00 88.81 78 GLY A O 1
ATOM 570 N N . ILE A 1 79 ? 0.922 -6.488 -11.618 1.00 93.06 79 ILE A N 1
ATOM 571 C CA . ILE A 1 79 ? 1.551 -7.114 -12.795 1.00 93.06 79 ILE A CA 1
ATOM 572 C C . ILE A 1 79 ? 1.919 -6.059 -13.839 1.00 93.06 79 ILE A C 1
ATOM 574 O O . ILE A 1 79 ? 2.995 -6.144 -14.424 1.00 93.06 79 ILE A O 1
ATOM 578 N N . VAL A 1 80 ? 1.058 -5.061 -14.059 1.00 91.38 80 VAL A N 1
ATOM 579 C CA . VAL A 1 80 ? 1.338 -3.973 -15.008 1.00 91.38 80 VAL A CA 1
ATOM 580 C C . VAL A 1 80 ? 2.585 -3.194 -14.589 1.00 91.38 80 VAL A C 1
ATOM 582 O O . VAL A 1 80 ? 3.487 -3.038 -15.410 1.00 91.38 80 VAL A O 1
ATOM 585 N N . MET A 1 81 ? 2.689 -2.761 -13.326 1.00 88.31 81 MET A N 1
ATOM 586 C CA . MET A 1 81 ? 3.897 -2.080 -12.838 1.00 88.31 81 MET A CA 1
ATOM 587 C C . MET A 1 81 ? 5.134 -2.967 -12.950 1.00 88.31 81 MET A C 1
ATOM 589 O O . MET A 1 81 ? 6.167 -2.517 -13.435 1.00 88.31 81 MET A O 1
ATOM 593 N N . LEU A 1 82 ? 5.024 -4.239 -12.565 1.00 91.38 82 LEU A N 1
ATOM 594 C CA . LEU A 1 82 ? 6.141 -5.172 -12.636 1.00 91.38 82 LEU A CA 1
ATOM 595 C C . LEU A 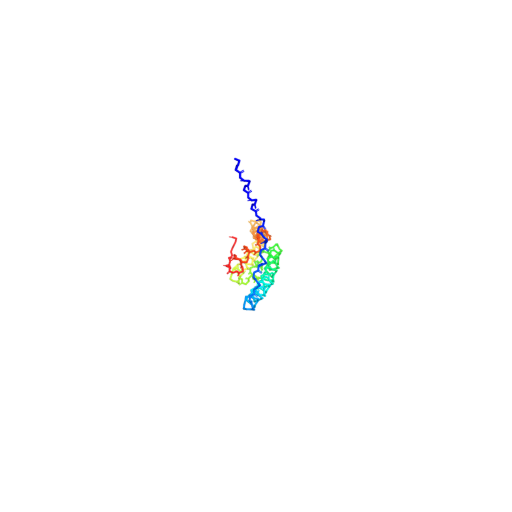1 82 ? 6.630 -5.364 -14.080 1.00 91.38 82 LEU A C 1
ATOM 597 O O . LEU A 1 82 ? 7.833 -5.340 -14.328 1.00 91.38 82 LEU A O 1
ATOM 601 N N . ALA A 1 83 ? 5.712 -5.510 -15.039 1.00 91.50 83 ALA A N 1
ATOM 602 C CA . ALA A 1 83 ? 6.036 -5.666 -16.453 1.00 91.50 83 ALA A CA 1
ATOM 603 C C . ALA A 1 83 ? 6.663 -4.398 -17.047 1.00 91.50 83 ALA A C 1
ATOM 605 O O . ALA A 1 83 ? 7.643 -4.496 -17.782 1.00 91.50 83 ALA A O 1
ATOM 606 N N . VAL A 1 84 ? 6.138 -3.215 -16.709 1.00 88.81 84 VAL A N 1
ATOM 607 C CA . VAL A 1 84 ? 6.701 -1.927 -17.147 1.00 88.81 84 VAL A CA 1
ATOM 608 C C . VAL A 1 84 ? 8.101 -1.734 -16.580 1.00 88.81 84 VAL A C 1
ATOM 610 O O . VAL A 1 84 ? 9.014 -1.374 -17.319 1.00 88.81 84 VAL A O 1
ATOM 613 N N . THR A 1 85 ? 8.300 -2.024 -15.297 1.00 87.56 85 THR A N 1
ATOM 614 C CA . THR A 1 85 ? 9.600 -1.873 -14.646 1.00 87.56 85 THR A CA 1
ATOM 615 C C . THR A 1 85 ? 10.612 -2.873 -15.185 1.00 87.56 85 THR A C 1
ATOM 617 O O . THR A 1 85 ? 11.697 -2.469 -15.593 1.00 87.56 85 THR A O 1
ATOM 620 N N . LEU A 1 86 ? 10.266 -4.160 -15.272 1.00 90.12 86 LEU A N 1
ATOM 621 C CA . LEU A 1 86 ? 11.154 -5.178 -15.841 1.00 90.12 86 LEU A CA 1
ATOM 622 C C . LEU A 1 86 ? 11.449 -4.911 -17.319 1.00 90.12 86 LEU A C 1
ATOM 624 O O . LEU A 1 86 ? 12.610 -4.913 -17.713 1.00 90.12 86 LEU A O 1
ATOM 628 N N . GLY A 1 87 ? 10.428 -4.634 -18.132 1.00 90.06 87 GLY A N 1
ATOM 629 C CA . GLY A 1 87 ? 10.596 -4.303 -19.547 1.00 90.06 87 GLY A CA 1
ATOM 630 C C . GLY A 1 87 ? 11.436 -3.041 -19.751 1.00 90.06 87 GLY A C 1
ATOM 631 O O . GLY A 1 87 ? 12.316 -3.021 -20.609 1.00 90.06 87 GLY A O 1
ATOM 632 N N . GLY A 1 88 ? 11.229 -2.022 -18.914 1.00 86.56 88 GLY A N 1
ATOM 633 C CA . GLY A 1 88 ? 12.026 -0.800 -18.886 1.00 86.56 88 GLY A CA 1
ATOM 634 C C . GLY A 1 88 ? 13.485 -1.058 -18.514 1.00 86.56 88 GLY A C 1
ATOM 635 O O . GLY A 1 88 ? 14.373 -0.560 -19.199 1.00 86.56 88 GLY A O 1
ATOM 636 N N . TYR A 1 89 ? 13.752 -1.885 -17.496 1.00 86.62 89 TYR A N 1
ATOM 637 C CA . TYR A 1 89 ? 15.114 -2.286 -17.130 1.00 86.62 89 TYR A CA 1
ATOM 638 C C . TYR A 1 89 ? 15.794 -3.105 -18.231 1.00 86.62 89 TYR A C 1
ATOM 640 O O . TYR A 1 89 ? 16.959 -2.855 -18.525 1.00 86.62 89 TYR A O 1
ATOM 648 N N . LEU A 1 90 ? 15.086 -4.039 -18.873 1.00 89.19 90 LEU A N 1
ATOM 649 C CA . LEU A 1 90 ? 15.627 -4.834 -19.982 1.00 89.19 90 LEU A CA 1
ATOM 650 C C . LEU A 1 90 ? 15.935 -3.975 -21.215 1.00 89.19 90 LEU A C 1
ATOM 652 O O . LEU A 1 90 ? 16.976 -4.143 -21.844 1.00 89.19 90 LEU A O 1
ATOM 656 N N . MET A 1 91 ? 15.058 -3.029 -21.554 1.00 85.00 91 MET A N 1
ATOM 657 C CA . MET A 1 91 ? 15.327 -2.052 -22.611 1.00 85.00 91 MET A CA 1
ATOM 658 C C . MET A 1 91 ? 16.493 -1.136 -22.242 1.00 85.00 91 MET A C 1
ATOM 660 O O . MET A 1 91 ? 17.356 -0.885 -23.080 1.00 85.00 91 MET A O 1
ATOM 664 N N . PHE A 1 92 ? 16.560 -0.677 -20.989 1.00 84.25 92 PHE A N 1
ATOM 665 C CA . PHE A 1 92 ? 17.662 0.142 -20.496 1.00 84.25 92 PHE A CA 1
ATOM 666 C C . PHE A 1 92 ? 19.003 -0.583 -20.625 1.00 84.25 92 PHE A C 1
ATOM 668 O O . PHE A 1 92 ? 19.936 -0.000 -21.165 1.00 84.25 92 PHE A O 1
ATOM 675 N N . THR A 1 93 ? 19.113 -1.845 -20.197 1.00 83.50 93 THR A N 1
ATOM 676 C CA . THR A 1 93 ? 20.373 -2.602 -20.295 1.00 83.50 93 THR A CA 1
ATOM 677 C C . THR A 1 93 ? 20.789 -2.856 -21.744 1.00 83.50 93 THR A C 1
ATOM 679 O O . THR A 1 93 ? 21.979 -2.770 -22.052 1.00 83.50 93 THR A O 1
ATOM 682 N N . LEU A 1 94 ? 19.835 -3.081 -22.655 1.00 87.12 94 LEU A N 1
ATOM 683 C CA . LEU A 1 94 ? 20.102 -3.178 -24.096 1.00 87.12 94 LEU A CA 1
ATOM 684 C C . LEU A 1 94 ? 20.621 -1.854 -24.676 1.00 87.12 94 LEU A C 1
ATOM 686 O O . LEU A 1 94 ? 21.658 -1.825 -25.333 1.00 87.12 94 LEU A O 1
ATOM 690 N N . LEU A 1 95 ? 19.925 -0.744 -24.420 1.00 85.06 95 LEU A N 1
ATOM 691 C CA . LEU A 1 95 ? 20.277 0.587 -24.935 1.00 85.06 95 LEU A CA 1
ATOM 692 C C . LEU A 1 95 ? 21.578 1.123 -24.323 1.00 85.06 95 LEU A C 1
ATOM 694 O O . LEU A 1 95 ? 22.341 1.829 -24.986 1.00 85.06 95 LEU A O 1
ATOM 698 N N . TRP A 1 96 ? 21.845 0.762 -23.069 1.00 83.69 96 TRP A N 1
ATOM 699 C CA . TRP A 1 96 ? 23.107 1.015 -22.388 1.00 83.69 96 TRP A CA 1
ATOM 700 C C . TRP A 1 96 ? 24.276 0.355 -23.122 1.00 83.69 96 TRP A C 1
ATOM 702 O O . TRP A 1 96 ? 25.287 1.010 -23.366 1.00 83.69 96 TRP A O 1
ATOM 712 N N . TRP A 1 97 ? 24.110 -0.899 -23.559 1.00 85.25 97 TRP A N 1
ATOM 713 C CA . TRP A 1 97 ? 25.122 -1.621 -24.338 1.00 85.25 97 TRP A CA 1
ATOM 714 C C . TRP A 1 97 ? 25.407 -0.974 -25.704 1.00 85.25 97 TRP A C 1
ATOM 716 O O . TRP A 1 97 ? 26.525 -1.051 -26.206 1.00 85.25 97 TRP A O 1
ATOM 726 N N . LEU A 1 98 ? 24.417 -0.291 -26.289 1.00 87.25 98 LEU A N 1
ATOM 727 C CA . LEU A 1 98 ? 24.541 0.453 -27.550 1.00 87.25 98 LEU A CA 1
ATOM 728 C C . LEU A 1 98 ? 25.098 1.885 -27.374 1.00 87.25 98 LEU A C 1
ATOM 730 O O . LEU A 1 98 ? 25.195 2.625 -28.351 1.00 87.25 98 LEU A O 1
ATOM 734 N N . GLY A 1 99 ? 25.456 2.306 -26.155 1.00 82.38 99 GLY A N 1
ATOM 735 C CA . GLY A 1 99 ? 26.065 3.619 -25.888 1.00 82.38 99 GLY A CA 1
ATOM 736 C C . GLY A 1 99 ? 25.096 4.811 -25.896 1.00 82.38 99 GLY A C 1
ATOM 737 O O . GLY A 1 99 ? 25.519 5.944 -25.683 1.00 82.38 99 GLY A O 1
ATOM 738 N N . ILE A 1 100 ? 23.793 4.572 -26.081 1.00 79.38 100 ILE A N 1
ATOM 739 C CA . ILE A 1 100 ? 22.724 5.592 -26.060 1.00 79.38 100 ILE A CA 1
ATOM 740 C C . ILE A 1 100 ? 21.946 5.628 -24.734 1.00 79.38 100 ILE A C 1
ATOM 742 O O . ILE A 1 100 ? 21.021 6.426 -24.568 1.00 79.38 100 ILE A O 1
ATOM 746 N N . GLY A 1 101 ? 22.341 4.807 -23.756 1.00 69.38 101 GLY A N 1
ATOM 747 C CA . GLY A 1 101 ? 21.671 4.682 -22.455 1.00 69.38 101 GLY A CA 1
ATOM 748 C C . GLY A 1 101 ? 21.572 5.980 -21.642 1.00 69.38 101 GLY A C 1
ATOM 749 O O . GLY A 1 101 ? 20.678 6.099 -20.806 1.00 69.38 101 GLY A O 1
ATOM 750 N N . PHE A 1 102 ? 22.415 6.983 -21.919 1.00 71.81 102 PHE A N 1
ATOM 751 C CA . PHE A 1 102 ? 22.379 8.277 -21.226 1.00 71.81 102 PHE A CA 1
ATOM 752 C C . PHE A 1 102 ? 21.043 9.018 -21.418 1.00 71.81 102 PHE A C 1
ATOM 754 O O . PHE A 1 102 ? 20.583 9.701 -20.506 1.00 71.81 102 PHE A O 1
ATOM 761 N N . LEU A 1 103 ? 20.366 8.821 -22.558 1.00 69.19 103 LEU A N 1
ATOM 762 C CA . LEU A 1 103 ? 19.061 9.436 -22.831 1.00 69.19 103 LEU A CA 1
ATOM 763 C C . LEU A 1 103 ? 17.919 8.794 -22.018 1.00 69.19 103 LEU A C 1
ATOM 765 O O . LEU A 1 103 ? 16.879 9.412 -21.811 1.00 69.19 103 LEU A O 1
ATOM 769 N N . PHE A 1 104 ? 18.121 7.567 -21.526 1.00 72.00 104 PHE A N 1
ATOM 770 C CA . PHE A 1 104 ? 17.115 6.773 -20.813 1.00 72.00 104 PHE A CA 1
ATOM 771 C C . PHE A 1 104 ? 17.271 6.779 -19.285 1.00 72.00 104 PHE A C 1
ATOM 773 O O . PHE A 1 104 ? 16.465 6.160 -18.594 1.00 72.00 104 PHE A O 1
ATOM 780 N N . LEU A 1 105 ? 18.252 7.502 -18.733 1.00 71.88 105 LEU A N 1
ATOM 781 C CA . LEU A 1 105 ? 18.539 7.529 -17.290 1.00 71.88 105 LEU A CA 1
ATOM 782 C C . LEU A 1 105 ? 17.386 8.118 -16.447 1.00 71.88 105 LEU A C 1
ATOM 784 O O . LEU A 1 105 ? 17.201 7.750 -15.289 1.00 71.88 105 LEU A O 1
ATOM 788 N N . PHE A 1 106 ? 16.574 8.999 -17.039 1.00 74.19 106 PHE A N 1
ATOM 789 C CA . PHE A 1 106 ? 15.465 9.673 -16.355 1.00 74.19 106 PHE A CA 1
ATOM 790 C C . PHE A 1 106 ? 14.209 8.804 -16.191 1.00 74.19 106 PHE A C 1
ATOM 792 O O . PHE A 1 106 ? 13.406 9.049 -15.291 1.00 74.19 106 PHE A O 1
ATOM 799 N N . LEU A 1 107 ? 14.035 7.770 -17.018 1.00 76.56 107 LEU A N 1
ATOM 800 C CA . LEU A 1 107 ? 12.845 6.917 -16.993 1.00 76.56 107 LEU A CA 1
ATOM 801 C C . LEU A 1 107 ? 12.738 6.040 -15.723 1.00 76.56 107 LEU A C 1
ATOM 803 O O . LEU A 1 107 ? 11.699 6.091 -15.062 1.00 76.56 107 LEU A O 1
ATOM 807 N N . PRO A 1 108 ? 13.779 5.287 -15.307 1.00 76.06 108 PRO A N 1
ATOM 808 C CA . PRO A 1 108 ? 13.740 4.543 -14.045 1.00 76.06 108 PRO A CA 1
ATOM 809 C C . PRO A 1 108 ? 13.677 5.469 -12.822 1.00 76.06 108 PRO A C 1
ATOM 811 O O . PRO A 1 108 ? 13.067 5.113 -11.813 1.00 76.06 108 PRO A O 1
ATOM 814 N N . PHE A 1 109 ? 14.236 6.680 -12.918 1.00 81.88 109 PHE A N 1
ATOM 815 C CA . PHE A 1 109 ? 14.110 7.690 -11.868 1.00 81.88 109 PHE A CA 1
ATOM 816 C C . PHE A 1 109 ? 12.646 8.113 -11.664 1.00 81.88 109 PHE A C 1
ATOM 818 O O . PHE A 1 109 ? 12.164 8.125 -10.533 1.00 81.88 109 PHE A O 1
ATOM 825 N N . ALA A 1 110 ? 11.902 8.364 -12.747 1.00 83.56 110 ALA A N 1
ATOM 826 C CA . ALA A 1 110 ? 10.480 8.701 -12.677 1.00 83.56 110 ALA A CA 1
ATOM 827 C C . ALA A 1 110 ? 9.630 7.583 -12.039 1.00 83.56 110 ALA A C 1
ATOM 829 O O . ALA A 1 110 ? 8.762 7.868 -11.214 1.00 83.56 110 ALA A O 1
ATOM 830 N N . ALA A 1 111 ? 9.907 6.314 -12.360 1.00 82.25 111 ALA A N 1
ATOM 831 C CA . ALA A 1 111 ? 9.220 5.172 -11.748 1.00 82.25 111 ALA A CA 1
ATOM 832 C C . ALA A 1 111 ? 9.495 5.062 -10.233 1.00 82.25 111 ALA A C 1
ATOM 834 O O . ALA A 1 111 ? 8.582 4.785 -9.454 1.00 82.25 111 ALA A O 1
ATOM 835 N N . GLY A 1 112 ? 10.732 5.334 -9.800 1.00 84.12 112 GLY A N 1
ATOM 836 C CA . GLY A 1 112 ? 11.086 5.409 -8.379 1.00 84.12 112 GLY A CA 1
ATOM 837 C C . GLY A 1 112 ? 10.368 6.546 -7.647 1.00 84.12 112 GLY A C 1
ATOM 838 O O . GLY A 1 112 ? 9.842 6.338 -6.554 1.00 84.12 112 GLY A O 1
ATOM 839 N N . LEU A 1 113 ? 10.272 7.726 -8.272 1.00 88.81 113 LEU A N 1
ATOM 840 C CA . LEU A 1 113 ? 9.524 8.860 -7.720 1.00 88.81 113 LEU A CA 1
ATOM 841 C C . LEU A 1 113 ? 8.036 8.541 -7.567 1.00 88.81 113 LEU A C 1
ATOM 843 O O . LEU A 1 113 ? 7.452 8.885 -6.544 1.00 88.81 113 LEU A O 1
ATOM 847 N N . LEU A 1 114 ? 7.428 7.865 -8.544 1.00 88.19 114 LEU A N 1
ATOM 848 C CA . LEU A 1 114 ? 6.019 7.481 -8.469 1.00 88.19 114 LEU A CA 1
ATOM 849 C C . LEU A 1 114 ? 5.752 6.546 -7.279 1.00 88.19 114 LEU A C 1
ATOM 851 O O . LEU A 1 114 ? 4.823 6.790 -6.511 1.00 88.19 114 LEU A O 1
ATOM 855 N N . GLY A 1 115 ? 6.603 5.531 -7.084 1.00 86.75 115 GLY A N 1
ATOM 856 C CA . GLY A 1 115 ? 6.523 4.623 -5.935 1.00 86.75 115 GLY A CA 1
ATOM 857 C C . GLY A 1 115 ? 6.705 5.342 -4.594 1.00 86.75 115 GLY A C 1
ATOM 858 O O . GLY A 1 115 ? 5.935 5.119 -3.660 1.00 86.75 115 GLY A O 1
ATOM 859 N N . LEU A 1 116 ? 7.658 6.277 -4.521 1.00 91.56 116 LEU A N 1
ATOM 860 C CA . LEU A 1 116 ? 7.884 7.102 -3.334 1.00 91.56 116 LEU A CA 1
ATOM 861 C C . LEU A 1 116 ? 6.671 7.988 -3.010 1.00 91.56 116 LEU A C 1
ATOM 863 O O . LEU A 1 116 ? 6.245 8.044 -1.856 1.00 91.56 116 LEU A O 1
ATOM 867 N N . ILE A 1 117 ? 6.096 8.652 -4.018 1.00 93.44 117 ILE A N 1
ATOM 868 C CA . ILE A 1 117 ? 4.888 9.475 -3.864 1.00 93.44 117 ILE A CA 1
ATOM 869 C C . ILE A 1 117 ? 3.721 8.610 -3.381 1.00 93.44 117 ILE A C 1
ATOM 871 O O . ILE A 1 117 ? 3.013 9.015 -2.461 1.00 93.44 117 ILE A O 1
ATOM 8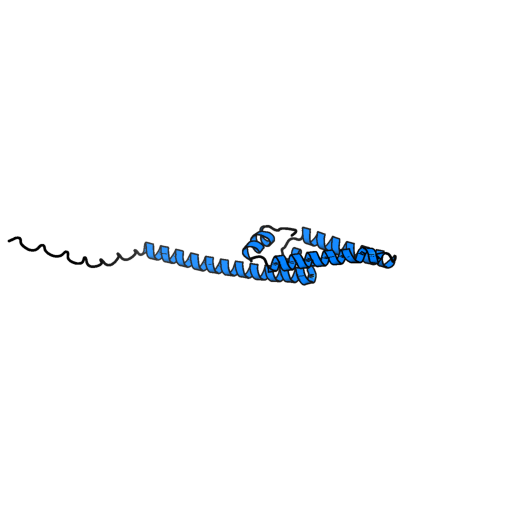75 N N . GLU A 1 118 ? 3.535 7.411 -3.940 1.00 90.31 118 GLU A N 1
ATOM 876 C CA . GLU A 1 118 ? 2.504 6.477 -3.474 1.00 90.31 118 GLU A CA 1
ATOM 877 C C . GLU A 1 118 ? 2.716 6.045 -2.024 1.00 90.31 118 GLU A C 1
ATOM 879 O O . GLU A 1 118 ? 1.761 6.022 -1.247 1.00 90.31 118 GLU A O 1
ATOM 884 N N . GLY A 1 119 ? 3.955 5.752 -1.631 1.00 91.50 119 GLY A N 1
ATOM 885 C CA . GLY A 1 119 ? 4.271 5.372 -0.258 1.00 91.50 119 GLY A CA 1
ATOM 886 C C . GLY A 1 119 ? 3.996 6.489 0.741 1.00 91.50 119 GLY A C 1
ATOM 887 O O . GLY A 1 119 ? 3.337 6.256 1.756 1.00 91.50 119 GLY A O 1
ATOM 888 N N . ILE A 1 120 ? 4.405 7.720 0.425 1.00 94.56 120 ILE A N 1
ATOM 889 C CA . ILE A 1 120 ? 4.077 8.895 1.243 1.00 94.56 120 ILE A CA 1
ATOM 890 C C . ILE A 1 120 ? 2.560 9.101 1.283 1.00 94.56 120 ILE A C 1
ATOM 892 O O . ILE A 1 120 ? 2.003 9.339 2.355 1.00 94.56 120 ILE A O 1
ATOM 896 N N . LEU A 1 121 ? 1.862 8.962 0.154 1.00 93.19 121 LEU A N 1
ATOM 897 C CA . LEU A 1 121 ? 0.408 9.093 0.103 1.00 93.19 121 LEU A CA 1
ATOM 898 C C . LEU A 1 121 ? -0.294 8.068 1.008 1.00 93.19 121 LEU A C 1
ATOM 900 O O . LEU A 1 121 ? -1.265 8.408 1.682 1.00 93.19 121 LEU A O 1
ATOM 904 N N . TYR A 1 122 ? 0.170 6.819 1.036 1.00 93.06 122 TYR A N 1
ATOM 905 C CA . TYR A 1 122 ? -0.431 5.785 1.882 1.00 93.06 122 TYR A CA 1
ATOM 906 C C . TYR A 1 122 ? -0.211 6.092 3.359 1.00 93.06 122 TYR A C 1
ATOM 908 O O . TYR A 1 122 ? -1.148 6.000 4.148 1.00 93.06 122 TYR A O 1
ATOM 916 N N . LEU A 1 123 ? 0.999 6.515 3.730 1.00 93.38 123 LEU A N 1
ATOM 917 C CA . LEU A 1 123 ? 1.332 6.841 5.116 1.00 93.38 123 LEU A CA 1
ATOM 918 C C . LEU A 1 123 ? 0.645 8.119 5.616 1.00 93.38 123 LEU A C 1
ATOM 920 O O . LEU A 1 123 ? 0.347 8.216 6.804 1.00 93.38 123 LEU A O 1
ATOM 924 N N . THR A 1 124 ? 0.370 9.076 4.729 1.00 94.81 124 THR A N 1
ATOM 925 C CA . THR A 1 124 ? -0.258 10.362 5.084 1.00 94.81 124 THR A CA 1
ATOM 926 C C . THR A 1 124 ? -1.785 10.321 5.095 1.00 94.81 124 THR A C 1
ATOM 928 O O . THR A 1 124 ? -2.407 11.198 5.691 1.00 94.81 124 THR A O 1
ATOM 931 N N . LYS A 1 125 ? -2.413 9.309 4.485 1.00 91.56 125 LYS A N 1
ATOM 932 C CA . LYS A 1 125 ? -3.869 9.124 4.560 1.00 91.56 125 LYS A CA 1
ATOM 933 C C . LYS A 1 125 ? -4.317 8.629 5.927 1.00 91.56 125 LYS A C 1
ATOM 935 O O . LYS A 1 125 ? -3.605 7.889 6.610 1.00 91.56 125 LYS A O 1
ATOM 940 N N . SER A 1 126 ? -5.547 8.978 6.295 1.00 94.06 126 SER A N 1
ATOM 941 C CA . SER A 1 126 ? -6.201 8.360 7.448 1.00 94.06 126 SER A CA 1
ATOM 942 C C . SER A 1 126 ? -6.472 6.872 7.189 1.00 94.06 126 SER A C 1
ATOM 944 O O . SER A 1 126 ? -6.630 6.445 6.043 1.00 94.06 126 SER A O 1
ATOM 946 N N . ASP A 1 127 ? -6.537 6.067 8.252 1.00 92.50 127 ASP A N 1
ATOM 947 C CA . ASP A 1 127 ? -6.786 4.622 8.128 1.00 92.50 127 ASP A CA 1
ATOM 948 C C . ASP A 1 127 ? -8.148 4.337 7.478 1.00 92.50 127 ASP A C 1
ATOM 950 O O . ASP A 1 127 ? -8.254 3.479 6.606 1.00 92.50 127 ASP A O 1
ATOM 954 N N . ALA A 1 128 ? -9.175 5.117 7.831 1.00 90.50 128 ALA A N 1
ATOM 955 C CA . ALA A 1 128 ? -10.520 4.973 7.278 1.00 90.50 128 ALA A CA 1
ATOM 956 C C . ALA A 1 128 ? -10.575 5.258 5.767 1.00 90.50 128 ALA A C 1
ATOM 958 O O . ALA A 1 128 ? -11.213 4.518 5.015 1.00 90.50 128 ALA A O 1
ATOM 959 N N . GLU A 1 129 ? -9.891 6.309 5.306 1.00 90.62 129 GLU A N 1
ATOM 960 C CA . GLU A 1 129 ? -9.789 6.621 3.877 1.00 90.62 129 GLU A CA 1
ATOM 961 C C . GLU A 1 129 ? -8.969 5.574 3.131 1.00 90.62 129 GLU A C 1
ATOM 963 O O . GLU A 1 129 ? -9.313 5.211 2.006 1.00 90.62 129 GLU A O 1
ATOM 968 N N . PHE A 1 130 ? -7.892 5.080 3.745 1.00 93.00 130 PHE A N 1
ATOM 969 C CA . PHE A 1 130 ? -7.069 4.031 3.164 1.00 93.00 130 PHE A CA 1
ATOM 970 C C . PHE A 1 130 ? -7.871 2.743 2.955 1.00 93.00 130 PHE A C 1
ATOM 972 O O . PHE A 1 130 ? -7.859 2.187 1.855 1.00 93.00 130 PHE A O 1
ATOM 979 N N . ASP A 1 131 ? -8.623 2.310 3.967 1.00 93.12 131 ASP A N 1
ATOM 980 C CA . ASP A 1 131 ? -9.479 1.129 3.867 1.00 93.12 131 ASP A CA 1
ATOM 981 C C . ASP A 1 131 ? -10.555 1.306 2.795 1.00 93.12 131 ASP A C 1
ATOM 983 O O . ASP A 1 131 ? -10.703 0.475 1.897 1.00 93.12 131 ASP A O 1
ATOM 987 N N . ALA A 1 132 ? -11.267 2.437 2.824 1.00 92.50 132 ALA A N 1
ATOM 988 C CA . ALA A 1 132 ? -12.312 2.725 1.851 1.00 92.50 132 ALA A CA 1
ATOM 989 C C . ALA A 1 132 ? -11.778 2.719 0.411 1.00 92.50 132 ALA A C 1
ATOM 991 O O . ALA A 1 132 ? -12.422 2.164 -0.478 1.00 92.50 132 ALA A O 1
ATOM 992 N N . LYS A 1 133 ? -10.600 3.304 0.187 1.00 90.81 133 LYS A N 1
ATOM 993 C CA . LYS A 1 133 ? -10.059 3.555 -1.148 1.00 90.81 133 LYS A CA 1
ATOM 994 C C . LYS A 1 133 ? -9.255 2.381 -1.709 1.00 90.81 133 LYS A C 1
ATOM 996 O O . LYS A 1 133 ? -9.422 2.035 -2.876 1.00 90.81 133 LYS A O 1
ATOM 1001 N N . TYR A 1 134 ? -8.406 1.754 -0.901 1.00 90.62 134 TYR A N 1
ATOM 1002 C CA . TYR A 1 134 ? -7.427 0.770 -1.375 1.00 90.62 134 TYR A CA 1
ATOM 1003 C C . TYR A 1 134 ? -7.749 -0.666 -0.968 1.00 90.62 134 TYR A C 1
ATOM 1005 O O . TYR A 1 134 ? -7.476 -1.575 -1.747 1.00 90.62 134 TYR A O 1
ATOM 1013 N N . VAL A 1 135 ? -8.367 -0.882 0.196 1.00 89.44 135 VAL A N 1
ATOM 1014 C CA . VAL A 1 135 ? -8.748 -2.231 0.647 1.00 89.44 135 VAL A CA 1
ATOM 1015 C C . VAL A 1 135 ? -10.103 -2.626 0.056 1.00 89.44 135 VAL A C 1
ATOM 1017 O O . VAL A 1 135 ? -10.218 -3.650 -0.617 1.00 89.44 135 VAL A O 1
ATOM 1020 N N . ARG A 1 136 ? -11.129 -1.788 0.252 1.00 89.50 136 ARG A N 1
ATOM 1021 C CA . ARG A 1 136 ? -12.496 -2.030 -0.237 1.00 89.50 136 ARG A CA 1
ATOM 1022 C C . ARG A 1 136 ? -12.694 -1.548 -1.670 1.00 89.50 136 ARG A C 1
ATOM 1024 O O . ARG A 1 136 ? -13.203 -2.294 -2.501 1.00 89.50 136 ARG A O 1
ATOM 1031 N N . GLY A 1 137 ? -12.275 -0.316 -1.957 1.00 88.31 137 GLY A N 1
ATOM 1032 C CA . GLY A 1 137 ? -12.447 0.326 -3.263 1.00 88.31 137 GLY A CA 1
ATOM 1033 C C . GLY A 1 137 ? -11.466 -0.137 -4.341 1.00 88.31 137 GLY A C 1
ATOM 1034 O O . GLY A 1 137 ? -11.718 0.104 -5.517 1.00 88.31 137 GLY A O 1
ATOM 1035 N N . LYS A 1 138 ? -10.372 -0.816 -3.955 1.00 88.00 138 LYS A N 1
ATOM 1036 C CA . LYS A 1 138 ? -9.322 -1.329 -4.853 1.00 88.00 138 LYS A CA 1
ATOM 1037 C C . LYS A 1 138 ? -8.831 -0.298 -5.882 1.00 88.00 138 LYS A C 1
ATOM 1039 O O . LYS A 1 138 ? -8.698 -0.615 -7.063 1.00 88.00 138 LYS A O 1
ATOM 1044 N N . GLN A 1 139 ? -8.566 0.940 -5.455 1.00 88.69 139 GLN A N 1
ATOM 1045 C CA . GLN A 1 139 ? -8.051 1.960 -6.367 1.00 88.69 139 GLN A CA 1
ATOM 1046 C C . GLN A 1 139 ? -6.658 1.587 -6.906 1.00 88.69 139 GLN A C 1
ATOM 1048 O O . GLN A 1 139 ? -5.683 1.463 -6.160 1.00 88.69 139 GLN A O 1
ATOM 1053 N N . GLU A 1 140 ? -6.562 1.479 -8.230 1.00 84.25 140 GLU A N 1
ATOM 1054 C CA . GLU A 1 140 ? -5.397 0.930 -8.928 1.00 84.25 140 GLU A CA 1
ATOM 1055 C C . GLU A 1 140 ? -4.209 1.894 -9.025 1.00 84.25 140 GLU A C 1
ATOM 1057 O O . GLU A 1 140 ? -3.065 1.450 -8.958 1.00 84.25 140 GLU A O 1
ATOM 1062 N N . TRP A 1 141 ? -4.449 3.201 -9.091 1.00 77.38 141 TRP A N 1
ATOM 1063 C CA . TRP A 1 141 ? -3.421 4.236 -9.293 1.00 77.38 141 TRP A CA 1
ATOM 1064 C C . TRP A 1 141 ? -3.535 5.321 -8.217 1.00 77.38 141 TRP A C 1
ATOM 1066 O O . TRP A 1 141 ? -4.444 5.258 -7.387 1.00 77.38 141 TRP A O 1
ATOM 1076 N N . LEU A 1 142 ? -2.608 6.281 -8.205 1.00 67.19 142 LEU A N 1
ATOM 1077 C CA . LEU A 1 142 ? -2.736 7.543 -7.460 1.00 67.19 142 LEU A CA 1
ATOM 1078 C C . LEU A 1 142 ? -4.066 8.245 -7.781 1.00 67.19 142 LEU A C 1
ATOM 1080 O O . LEU A 1 142 ? -4.379 8.363 -8.982 1.00 67.19 142 LEU A O 1
#

Secondary structure (DSSP, 8-state):
-PPPPPPPP----PPPPPPPHHHHHHHHHHHHHHHHHHHHHHHHHHHHHHHHHHHHHHHHHHGGGTHHHHHTT-HHHHHHHHHHHHHHHHHHHHHHHTT-GGGGTHHHHHHHHHHHHHHHHHHHS-HHHHIIIIIIS-----

Radius of gyration: 31.85 Å; chains: 1; bounding box: 83×51×86 Å